Protein AF-A0A452XHJ0-F1 (afdb_monomer_lite)

InterPro domains:
  IPR000814 TATA-box binding protein [PF00352] (1-43)
  IPR000814 TATA-box binding protein [PTHR10126] (1-50)
  IPR012295 TBP domain superfamily [G3DSA:3.30.310.10] (1-52)

Radius of gyration: 10.77 Å; chains: 1; bounding box: 33×15×25 Å

Sequence (56 aa):
MRIRDPKTTALIFASGKMVCTGAKSEEHSKLAARKYARIVQKLGFPATFKVVLPIT

pLDDT: mean 90.31, std 10.77, range [48.88, 97.56]

Structure (mmCIF, N/CA/C/O backbone):
data_AF-A0A452XHJ0-F1
#
_entry.id   AF-A0A452XHJ0-F1
#
loop_
_atom_site.group_PDB
_atom_site.id
_atom_site.type_symbol
_atom_site.label_atom_id
_atom_site.label_alt_id
_atom_site.label_comp_id
_atom_site.label_asym_id
_atom_site.label_entity_id
_atom_site.label_seq_id
_atom_site.pdbx_PDB_ins_code
_atom_site.Cartn_x
_atom_site.Cartn_y
_atom_site.Cartn_z
_atom_site.occupancy
_atom_site.B_iso_or_equiv
_atom_site.auth_seq_id
_atom_site.auth_comp_id
_atom_site.auth_asym_id
_atom_site.auth_atom_id
_atom_site.pdbx_PDB_model_num
ATOM 1 N N . MET A 1 1 ? -2.007 -8.201 1.475 1.00 92.25 1 MET A N 1
ATOM 2 C CA . MET A 1 1 ? -2.872 -7.474 0.510 1.00 92.25 1 MET A CA 1
ATOM 3 C C . MET A 1 1 ? -2.133 -7.329 -0.820 1.00 92.25 1 MET A C 1
ATOM 5 O O . MET A 1 1 ? -0.914 -7.234 -0.794 1.00 92.25 1 MET A O 1
ATOM 9 N N . ARG A 1 2 ? -2.819 -7.339 -1.972 1.00 97.06 2 ARG A N 1
ATOM 10 C CA . ARG A 1 2 ? -2.199 -7.139 -3.299 1.00 97.06 2 ARG A CA 1
ATOM 11 C C . ARG A 1 2 ? -2.986 -6.111 -4.107 1.00 97.06 2 ARG A C 1
ATOM 13 O O . ARG A 1 2 ? -4.213 -6.135 -4.061 1.00 97.06 2 ARG A O 1
ATOM 20 N N . ILE A 1 3 ? -2.294 -5.263 -4.865 1.00 96.75 3 ILE A N 1
ATOM 21 C CA . ILE A 1 3 ? -2.903 -4.356 -5.853 1.00 96.75 3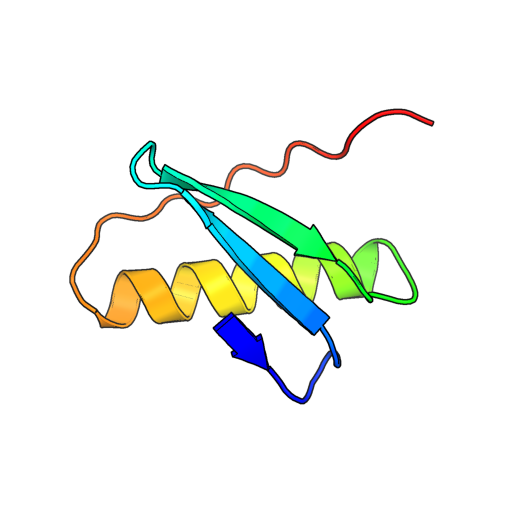 ILE A CA 1
ATOM 22 C C . ILE A 1 3 ? -2.313 -4.614 -7.242 1.00 96.75 3 ILE A C 1
ATOM 24 O O . ILE A 1 3 ? -1.198 -5.120 -7.373 1.00 96.75 3 ILE A O 1
ATOM 28 N N . ARG A 1 4 ? -3.085 -4.295 -8.287 1.00 95.62 4 ARG A N 1
ATOM 29 C CA . ARG A 1 4 ? -2.710 -4.574 -9.685 1.00 95.62 4 ARG A CA 1
ATOM 30 C C . ARG A 1 4 ? -1.791 -3.513 -10.285 1.00 95.62 4 ARG A C 1
ATOM 32 O O . ARG A 1 4 ? -0.932 -3.860 -11.084 1.00 95.62 4 ARG A O 1
ATOM 39 N N . ASP A 1 5 ? -1.958 -2.259 -9.877 1.00 92.88 5 ASP A N 1
ATOM 40 C CA . ASP A 1 5 ? -1.185 -1.131 -10.384 1.00 92.88 5 ASP A CA 1
ATOM 41 C C . ASP A 1 5 ? -0.782 -0.183 -9.237 1.00 92.88 5 ASP A C 1
ATOM 43 O O . ASP A 1 5 ? -1.665 0.399 -8.594 1.00 92.88 5 ASP A O 1
ATOM 47 N N . PRO A 1 6 ? 0.521 -0.006 -8.952 1.00 94.81 6 PRO A N 1
ATOM 48 C CA . PRO A 1 6 ? 1.638 -0.845 -9.399 1.00 94.81 6 PRO A CA 1
ATOM 49 C C . PRO A 1 6 ? 1.493 -2.282 -8.876 1.00 94.81 6 PRO A C 1
ATOM 51 O O . PRO A 1 6 ? 1.096 -2.473 -7.723 1.00 94.81 6 PRO A O 1
ATOM 54 N N . LYS A 1 7 ? 1.828 -3.297 -9.688 1.00 97.44 7 LYS A N 1
ATOM 55 C CA . LYS A 1 7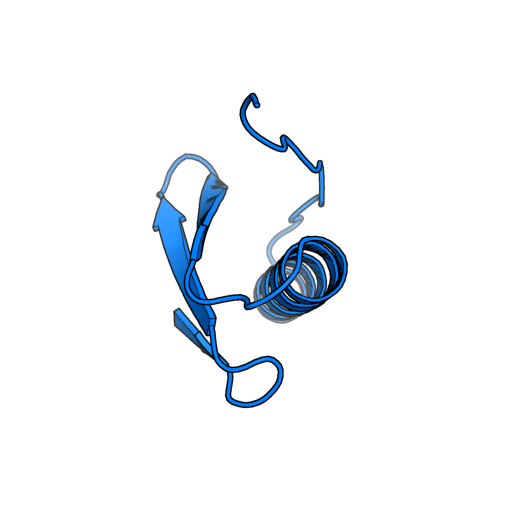 ? 1.726 -4.714 -9.287 1.00 97.44 7 LYS A CA 1
ATOM 56 C C . LYS A 1 7 ? 2.651 -5.000 -8.104 1.00 97.44 7 LYS A C 1
ATOM 58 O O . LYS A 1 7 ? 3.846 -5.200 -8.278 1.00 97.44 7 LYS A O 1
ATOM 63 N N . THR A 1 8 ? 2.088 -5.022 -6.903 1.00 97.38 8 THR A N 1
ATOM 64 C CA . THR A 1 8 ? 2.835 -5.116 -5.641 1.00 97.38 8 THR A CA 1
ATOM 65 C C . THR A 1 8 ? 2.082 -5.970 -4.629 1.00 97.38 8 THR A C 1
ATOM 67 O O . THR A 1 8 ? 0.886 -6.243 -4.781 1.00 97.38 8 THR A O 1
ATOM 70 N N . THR A 1 9 ? 2.783 -6.390 -3.578 1.00 97.56 9 THR A N 1
ATOM 71 C CA . THR A 1 9 ? 2.195 -7.040 -2.402 1.00 97.56 9 THR A CA 1
ATOM 72 C C . THR A 1 9 ? 2.564 -6.247 -1.153 1.00 97.56 9 THR A C 1
ATOM 74 O O . THR A 1 9 ? 3.722 -5.881 -0.975 1.00 97.56 9 THR A O 1
ATOM 77 N N . ALA A 1 10 ? 1.590 -6.006 -0.277 1.00 96.12 10 ALA A N 1
ATOM 78 C CA . ALA A 1 10 ? 1.814 -5.468 1.058 1.00 96.12 10 ALA A CA 1
ATOM 79 C C . ALA A 1 10 ? 1.567 -6.526 2.139 1.00 96.12 10 ALA A C 1
ATOM 81 O O . ALA A 1 10 ? 0.517 -7.185 2.150 1.00 96.12 10 ALA A O 1
ATOM 82 N N . LEU A 1 11 ? 2.515 -6.638 3.067 1.00 96.25 11 LEU A N 1
ATOM 83 C CA . LEU A 1 11 ? 2.375 -7.333 4.345 1.00 96.25 11 LEU A CA 1
ATOM 84 C C . LEU A 1 11 ? 2.086 -6.284 5.418 1.00 96.25 11 LEU A C 1
ATOM 86 O O . LEU A 1 11 ? 2.866 -5.349 5.576 1.00 96.25 11 LEU A O 1
ATOM 90 N N . ILE A 1 12 ? 0.960 -6.412 6.117 1.00 94.56 12 ILE A N 1
ATOM 91 C CA . ILE A 1 12 ? 0.524 -5.473 7.158 1.00 94.56 12 ILE A CA 1
ATOM 92 C C . ILE A 1 12 ? 0.502 -6.247 8.475 1.00 94.56 12 ILE A C 1
ATOM 94 O O . ILE A 1 12 ? -0.159 -7.280 8.565 1.00 94.56 12 ILE A O 1
ATOM 98 N N . PHE A 1 13 ? 1.244 -5.767 9.470 1.00 94.88 13 PHE A N 1
ATOM 99 C CA . PHE A 1 13 ? 1.345 -6.383 10.791 1.00 94.88 13 PHE A CA 1
ATOM 100 C C . PHE A 1 13 ? 0.343 -5.751 11.761 1.00 94.88 13 PHE A C 1
ATOM 102 O O . PHE A 1 13 ? -0.008 -4.581 11.618 1.00 94.88 13 PHE A O 1
ATOM 109 N N . A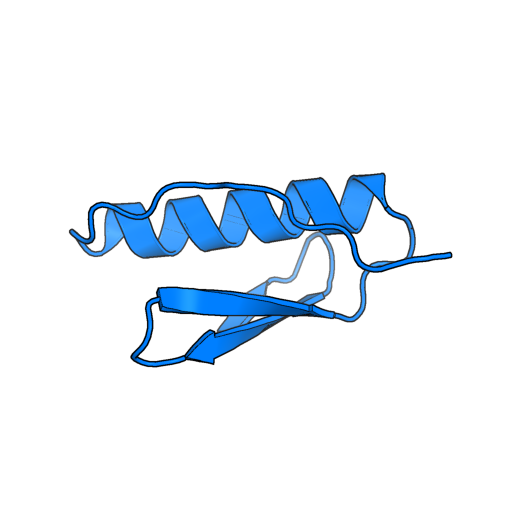LA A 1 14 ? -0.050 -6.487 12.805 1.00 92.88 14 ALA A N 1
ATOM 110 C CA . ALA A 1 14 ? -0.927 -5.971 13.864 1.00 92.88 14 ALA A CA 1
ATOM 111 C C . ALA A 1 14 ? -0.349 -4.733 14.583 1.00 92.88 14 ALA A C 1
ATOM 113 O O . ALA A 1 14 ? -1.095 -3.914 15.104 1.00 92.88 14 ALA A O 1
ATOM 114 N N . SER A 1 15 ? 0.977 -4.550 14.545 1.00 93.00 15 SER A N 1
ATOM 115 C CA . SER A 1 15 ? 1.665 -3.354 15.051 1.00 93.00 15 SER A CA 1
ATOM 116 C C . SER A 1 15 ? 1.449 -2.090 14.206 1.00 93.00 15 SER A C 1
ATOM 118 O O . SER A 1 15 ? 1.996 -1.039 14.530 1.00 93.00 15 SER A O 1
ATOM 120 N N . GLY A 1 16 ? 0.726 -2.179 13.086 1.00 91.00 16 GLY A N 1
ATOM 121 C CA . GLY A 1 16 ? 0.525 -1.077 12.142 1.00 91.00 16 GLY A CA 1
ATOM 122 C C . GLY A 1 16 ? 1.691 -0.859 11.173 1.00 91.00 16 GLY A C 1
ATOM 123 O O . GLY A 1 16 ? 1.590 -0.027 10.272 1.00 91.00 16 GLY A O 1
ATOM 124 N N . LYS A 1 17 ? 2.790 -1.617 11.304 1.00 92.06 17 LYS A N 1
ATOM 125 C CA . LYS A 1 17 ? 3.885 -1.608 10.325 1.00 92.06 17 LYS A CA 1
ATOM 126 C C . LYS A 1 17 ? 3.455 -2.310 9.038 1.00 92.06 17 LYS A C 1
ATOM 128 O O . LYS A 1 17 ? 2.736 -3.309 9.068 1.00 92.06 17 LYS A O 1
ATOM 133 N N . MET A 1 18 ? 3.940 -1.807 7.907 1.00 93.12 18 MET A N 1
ATOM 134 C CA . MET A 1 18 ? 3.670 -2.371 6.589 1.00 93.12 18 MET A CA 1
ATOM 135 C C . MET A 1 18 ? 4.962 -2.516 5.791 1.00 93.12 18 MET A C 1
ATOM 137 O O . MET A 1 18 ? 5.775 -1.597 5.752 1.00 93.12 18 MET A O 1
ATOM 141 N N . VAL A 1 19 ? 5.110 -3.649 5.110 1.00 94.44 19 VAL A N 1
ATOM 142 C CA . VAL A 1 19 ? 6.178 -3.903 4.140 1.00 94.44 19 VAL A CA 1
ATOM 143 C C . VAL A 1 19 ? 5.549 -4.000 2.755 1.00 94.44 19 VAL A C 1
ATOM 145 O O . VAL A 1 19 ? 4.648 -4.809 2.546 1.00 94.44 19 VAL A O 1
ATOM 148 N N . CYS A 1 20 ? 6.011 -3.174 1.817 1.00 93.62 20 CYS A N 1
ATOM 149 C CA . CYS A 1 20 ? 5.585 -3.187 0.417 1.00 93.62 20 CYS A CA 1
ATOM 150 C C . CYS A 1 20 ? 6.704 -3.775 -0.451 1.00 93.62 20 CYS A C 1
ATOM 152 O O . CYS A 1 20 ? 7.826 -3.277 -0.416 1.00 93.62 20 CYS A O 1
ATOM 154 N N . THR A 1 21 ? 6.405 -4.814 -1.235 1.00 94.56 21 THR A N 1
ATOM 155 C CA . THR A 1 21 ? 7.374 -5.495 -2.111 1.00 94.56 21 THR A CA 1
ATOM 156 C C . THR A 1 21 ? 6.842 -5.679 -3.534 1.00 94.56 21 THR A C 1
ATOM 158 O O . THR A 1 21 ? 5.636 -5.593 -3.799 1.00 94.56 21 THR A O 1
ATOM 161 N N . GLY A 1 22 ? 7.760 -5.935 -4.471 1.00 94.31 22 GLY A N 1
ATOM 162 C CA . GLY A 1 22 ? 7.451 -6.214 -5.879 1.00 94.31 22 GLY A CA 1
ATOM 163 C C . GLY A 1 22 ? 7.372 -4.982 -6.785 1.00 94.31 22 GLY A C 1
ATOM 164 O O . GLY A 1 22 ? 7.057 -5.120 -7.964 1.00 94.31 22 GLY A O 1
ATOM 165 N N . ALA A 1 23 ? 7.661 -3.786 -6.265 1.00 95.25 23 ALA A N 1
ATOM 166 C CA . ALA A 1 23 ? 7.787 -2.586 -7.087 1.00 95.25 23 ALA A CA 1
ATOM 167 C C . ALA A 1 23 ? 9.102 -2.606 -7.885 1.00 95.25 23 ALA A C 1
ATOM 169 O O . ALA A 1 23 ? 10.119 -3.078 -7.387 1.00 95.25 23 ALA A O 1
ATOM 170 N N . LYS A 1 24 ? 9.079 -2.072 -9.114 1.00 93.38 24 LYS A N 1
ATOM 171 C CA . LYS A 1 24 ? 10.252 -2.004 -10.010 1.00 93.38 24 LYS A CA 1
ATOM 172 C C . LYS A 1 24 ? 11.090 -0.729 -9.859 1.00 93.38 24 LYS A C 1
ATOM 174 O O . LYS A 1 24 ? 12.153 -0.628 -10.453 1.00 93.38 24 LYS A O 1
ATOM 179 N N . SER A 1 25 ? 10.592 0.250 -9.113 1.00 93.31 25 SER A N 1
ATOM 180 C CA . SER A 1 25 ? 11.282 1.502 -8.814 1.00 93.31 25 SER A CA 1
ATOM 181 C C . SER A 1 25 ? 10.844 2.009 -7.446 1.00 93.31 25 SER A C 1
ATOM 183 O O . SER A 1 25 ? 9.771 1.643 -6.944 1.00 93.31 25 SER A O 1
ATOM 185 N N . GLU A 1 26 ? 11.649 2.879 -6.845 1.00 91.94 26 GLU A N 1
ATOM 186 C CA . GLU A 1 26 ? 11.295 3.533 -5.585 1.00 91.94 26 GLU A CA 1
ATOM 187 C C . GLU A 1 26 ? 10.018 4.367 -5.701 1.00 91.94 26 GLU A C 1
ATOM 189 O O . GLU A 1 26 ? 9.191 4.366 -4.789 1.00 91.94 26 GLU A O 1
ATOM 194 N N . GLU A 1 27 ? 9.816 5.042 -6.834 1.00 92.88 27 GLU A N 1
ATOM 195 C CA . GLU A 1 27 ? 8.606 5.819 -7.105 1.00 92.88 27 GLU A CA 1
ATOM 196 C C . GLU A 1 27 ? 7.359 4.932 -7.107 1.00 92.88 27 GLU A C 1
ATOM 198 O O . GLU A 1 27 ? 6.369 5.241 -6.437 1.00 92.88 27 GLU A O 1
ATOM 203 N N . HIS A 1 28 ? 7.418 3.781 -7.785 1.00 94.62 28 HIS A N 1
ATOM 204 C CA . HIS A 1 28 ? 6.331 2.807 -7.758 1.00 94.62 28 HIS A CA 1
ATOM 205 C C . HIS A 1 28 ? 6.122 2.223 -6.361 1.00 94.62 28 HIS A C 1
ATOM 207 O O . HIS A 1 28 ? 4.976 2.009 -5.966 1.00 94.62 28 HIS A O 1
ATOM 213 N N . SER A 1 29 ? 7.196 2.006 -5.596 1.00 93.56 29 SER A N 1
ATOM 214 C CA . SER A 1 29 ? 7.106 1.541 -4.210 1.00 93.56 29 SER A CA 1
ATOM 215 C C . SER A 1 29 ? 6.374 2.561 -3.333 1.00 93.56 29 SER A C 1
ATOM 217 O O . SER A 1 29 ? 5.386 2.224 -2.676 1.00 93.56 29 SER A O 1
ATOM 219 N N . LYS A 1 30 ? 6.767 3.840 -3.407 1.00 93.19 30 LYS A N 1
ATOM 220 C CA . LYS A 1 30 ? 6.110 4.947 -2.694 1.00 93.19 30 LYS A CA 1
ATOM 221 C C . LYS A 1 30 ? 4.645 5.093 -3.109 1.00 93.19 30 LYS A C 1
ATOM 223 O O . LYS A 1 30 ? 3.776 5.230 -2.245 1.00 93.19 30 LYS A O 1
ATOM 228 N N . LEU A 1 31 ? 4.345 5.028 -4.407 1.00 94.88 31 LEU A N 1
ATOM 229 C CA . LEU A 1 31 ? 2.975 5.112 -4.919 1.00 94.88 31 LEU A CA 1
ATOM 230 C C . LEU A 1 31 ? 2.105 3.951 -4.419 1.00 94.88 31 LEU A C 1
ATOM 232 O O . LEU A 1 31 ? 0.988 4.180 -3.948 1.00 94.88 31 LEU A O 1
ATOM 236 N N . ALA A 1 32 ? 2.608 2.718 -4.497 1.00 95.69 32 ALA A N 1
ATOM 237 C CA . ALA A 1 32 ? 1.905 1.537 -4.011 1.00 95.69 32 ALA A CA 1
ATOM 238 C C . ALA A 1 32 ? 1.651 1.626 -2.501 1.00 95.69 32 ALA A C 1
ATOM 240 O O . ALA A 1 32 ? 0.519 1.444 -2.055 1.00 95.69 32 ALA A O 1
ATOM 241 N N . ALA A 1 33 ? 2.664 2.002 -1.718 1.00 94.56 33 ALA A N 1
ATOM 242 C CA . ALA A 1 33 ? 2.547 2.146 -0.272 1.00 94.56 33 ALA A CA 1
ATOM 243 C C . ALA A 1 33 ? 1.503 3.211 0.130 1.00 94.56 33 ALA A C 1
ATOM 245 O O . ALA A 1 33 ? 0.701 2.975 1.037 1.00 94.56 33 ALA A O 1
ATOM 246 N N . ARG A 1 34 ? 1.405 4.325 -0.612 1.00 94.56 34 ARG A N 1
ATOM 247 C CA . ARG A 1 34 ? 0.314 5.307 -0.451 1.00 94.56 34 ARG A CA 1
ATOM 248 C C . ARG A 1 34 ? -1.061 4.722 -0.778 1.00 94.56 34 ARG A C 1
ATOM 250 O O . ARG A 1 34 ? -2.015 4.972 -0.040 1.00 94.56 34 ARG A O 1
ATOM 257 N N . LYS A 1 35 ? -1.179 3.941 -1.861 1.00 95.94 35 LYS A N 1
ATOM 258 C CA . LYS A 1 35 ? -2.434 3.257 -2.228 1.00 95.94 35 LYS A CA 1
ATOM 259 C C . LYS A 1 35 ? -2.876 2.302 -1.110 1.00 95.94 35 LYS A C 1
ATOM 261 O O . LYS A 1 35 ? -4.041 2.341 -0.721 1.00 95.94 35 LYS A O 1
ATOM 266 N N . TYR A 1 36 ? -1.959 1.527 -0.529 1.00 96.12 36 TYR A N 1
ATOM 267 C CA . TYR A 1 36 ? -2.258 0.651 0.610 1.00 96.12 36 TYR A CA 1
ATOM 268 C C . TYR A 1 36 ? -2.718 1.421 1.850 1.00 96.12 36 TYR A C 1
ATOM 270 O O . TYR A 1 36 ? -3.758 1.084 2.415 1.00 96.12 36 TYR A O 1
ATOM 278 N N . ALA A 1 37 ? -2.011 2.490 2.233 1.00 94.81 37 ALA A N 1
ATOM 279 C CA . ALA A 1 37 ? -2.421 3.333 3.357 1.00 94.81 37 ALA A CA 1
ATOM 280 C C . ALA A 1 37 ? -3.841 3.891 3.154 1.00 94.81 37 ALA A C 1
ATOM 282 O O . ALA A 1 37 ? -4.655 3.876 4.075 1.00 94.81 37 ALA A O 1
ATOM 283 N N . ARG A 1 38 ? -4.183 4.303 1.925 1.00 95.31 38 ARG A N 1
ATOM 284 C CA . ARG A 1 38 ? -5.528 4.794 1.601 1.00 95.31 38 ARG A CA 1
ATOM 285 C C . ARG A 1 38 ? -6.602 3.712 1.718 1.00 95.31 38 ARG A C 1
ATOM 287 O O . ARG A 1 38 ? -7.712 4.023 2.140 1.00 95.31 38 ARG A O 1
ATOM 294 N N . ILE A 1 39 ? -6.297 2.466 1.354 1.00 95.31 39 ILE A N 1
ATOM 295 C CA . ILE A 1 39 ? -7.222 1.337 1.538 1.00 95.31 39 ILE A CA 1
ATOM 296 C C . ILE A 1 39 ? -7.490 1.127 3.030 1.00 95.31 39 ILE A C 1
ATOM 298 O O . ILE A 1 39 ? -8.647 1.046 3.425 1.00 95.31 39 ILE A O 1
ATOM 302 N N . VAL A 1 40 ? -6.446 1.124 3.862 1.00 95.06 40 VAL A N 1
ATOM 303 C CA . VAL A 1 40 ? -6.583 0.977 5.321 1.00 95.06 40 VAL A CA 1
ATOM 304 C C . VAL A 1 40 ? -7.403 2.123 5.929 1.00 95.06 40 VAL A C 1
ATOM 306 O O . VAL A 1 40 ? -8.293 1.875 6.737 1.00 95.06 40 VAL A O 1
ATOM 309 N N . GLN A 1 41 ? -7.191 3.363 5.478 1.00 95.44 41 GLN A N 1
ATOM 310 C CA . GLN A 1 41 ? -8.008 4.510 5.899 1.00 95.44 41 GLN A CA 1
ATOM 311 C C . GLN A 1 41 ? -9.490 4.356 5.544 1.00 95.44 41 GL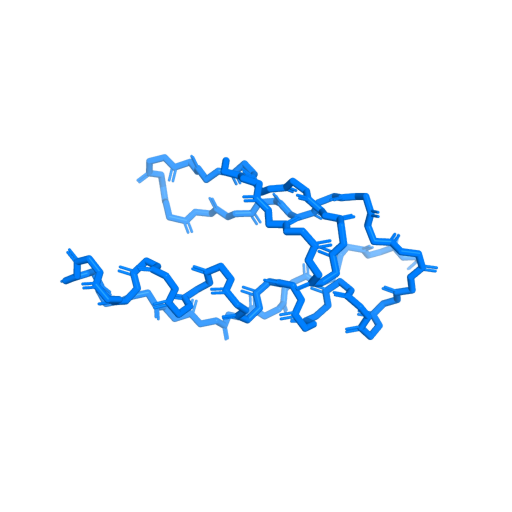N A C 1
ATOM 313 O O . GLN A 1 41 ? -10.353 4.683 6.352 1.00 95.44 41 GLN A O 1
ATOM 318 N N . LYS A 1 42 ? -9.804 3.843 4.348 1.00 96.44 42 LYS A N 1
ATOM 319 C CA . LYS A 1 42 ? -11.195 3.600 3.925 1.00 96.44 42 LYS A CA 1
ATOM 320 C C . LYS A 1 42 ? -11.901 2.534 4.767 1.00 96.44 42 LYS A C 1
ATOM 322 O O . LYS A 1 42 ? -13.123 2.513 4.788 1.00 96.44 42 LYS A O 1
ATOM 327 N N . LEU A 1 43 ? -11.145 1.680 5.454 1.00 95.00 43 LEU A N 1
ATOM 328 C CA . LEU A 1 43 ? -11.672 0.688 6.392 1.00 95.00 43 LEU A CA 1
ATOM 329 C C . LEU A 1 43 ? -11.895 1.260 7.806 1.00 95.00 43 LEU A C 1
ATOM 331 O O . LEU A 1 43 ? -12.248 0.507 8.704 1.00 95.00 43 LEU A O 1
ATOM 335 N N . GLY A 1 44 ? -11.691 2.567 8.015 1.00 95.19 44 GLY A N 1
ATOM 336 C CA . GLY A 1 44 ? -11.953 3.245 9.289 1.00 95.19 44 GLY A CA 1
ATOM 337 C C . GLY A 1 44 ? -10.750 3.345 10.230 1.00 95.19 44 GLY A C 1
ATOM 338 O O . GLY A 1 44 ? -10.893 3.829 11.348 1.00 95.19 44 GLY A O 1
ATOM 339 N N . PHE A 1 45 ? -9.554 2.931 9.800 1.00 93.69 45 PHE A N 1
ATOM 340 C CA . PHE A 1 45 ? -8.350 3.020 10.629 1.00 93.69 45 PHE A CA 1
ATOM 341 C C . PHE A 1 45 ? -7.593 4.338 10.386 1.00 93.69 45 PHE A C 1
ATOM 343 O O . PHE A 1 45 ? -7.382 4.712 9.228 1.00 93.69 45 PHE A O 1
ATOM 350 N N . PRO A 1 46 ? -7.090 5.021 11.433 1.00 90.38 46 PRO A N 1
ATOM 351 C CA . PRO A 1 46 ? -6.317 6.259 11.301 1.00 90.38 46 PRO A CA 1
ATOM 352 C C . PRO A 1 46 ? -4.869 5.980 10.852 1.00 90.38 46 PRO A C 1
ATOM 354 O O . PRO A 1 46 ? -3.899 6.312 11.533 1.00 90.38 46 PRO A O 1
ATOM 357 N N . ALA A 1 47 ? -4.697 5.328 9.701 1.00 88.75 47 ALA A N 1
ATOM 358 C CA . ALA A 1 47 ? -3.380 4.992 9.176 1.00 88.75 47 ALA A CA 1
ATOM 359 C C . ALA A 1 47 ? -2.654 6.244 8.667 1.00 88.75 47 ALA A C 1
ATOM 361 O O . ALA A 1 47 ? -3.157 6.969 7.802 1.00 88.75 47 ALA A O 1
ATOM 362 N N . THR A 1 48 ? -1.438 6.462 9.167 1.00 85.12 48 THR A N 1
ATOM 363 C CA . THR A 1 48 ? -0.531 7.510 8.689 1.00 85.12 48 THR A CA 1
ATOM 364 C C . THR A 1 48 ? 0.542 6.902 7.798 1.00 85.12 48 THR A C 1
ATOM 366 O O . THR A 1 48 ? 1.016 5.789 8.021 1.00 85.12 48 THR A O 1
ATOM 369 N N . PHE A 1 49 ? 0.916 7.631 6.751 1.00 82.19 49 PHE A N 1
ATOM 370 C CA . PHE A 1 49 ? 1.962 7.197 5.841 1.00 82.19 49 PHE A CA 1
ATOM 371 C C . PHE A 1 49 ? 3.277 7.872 6.219 1.00 82.19 49 PHE A C 1
ATOM 373 O O . PHE A 1 49 ? 3.472 9.054 5.949 1.00 82.19 49 PHE A O 1
ATOM 380 N N . LYS A 1 50 ? 4.175 7.111 6.844 1.00 81.56 50 LYS A N 1
ATOM 381 C CA . LYS A 1 50 ? 5.568 7.509 7.052 1.00 81.56 50 LYS A CA 1
ATOM 382 C C . LYS A 1 50 ? 6.442 6.563 6.251 1.00 81.56 50 LYS A C 1
ATOM 384 O O . LYS A 1 50 ? 6.472 5.364 6.522 1.00 81.56 50 LYS A O 1
ATOM 389 N N . VAL A 1 51 ? 7.100 7.096 5.227 1.00 74.50 51 VAL A N 1
ATOM 390 C CA . VAL A 1 51 ? 8.029 6.307 4.425 1.00 74.50 51 VAL A CA 1
ATOM 391 C C . VAL A 1 51 ? 9.275 6.071 5.259 1.00 74.50 51 VAL A C 1
ATOM 393 O O . VAL A 1 51 ? 9.993 7.012 5.575 1.00 74.50 51 VAL A O 1
ATOM 396 N N . VAL A 1 52 ? 9.538 4.811 5.574 1.00 69.00 52 VAL A N 1
ATOM 397 C CA . VAL A 1 52 ? 10.862 4.365 5.994 1.00 69.00 52 VAL A CA 1
ATOM 398 C C . VAL A 1 52 ? 11.387 3.540 4.829 1.00 69.00 52 VAL A C 1
ATOM 400 O O . VAL A 1 52 ? 11.017 2.379 4.681 1.00 69.00 52 VAL A O 1
ATOM 403 N N . LEU A 1 53 ? 12.142 4.174 3.930 1.00 63.88 53 LEU A N 1
ATOM 404 C CA . LEU A 1 53 ? 12.916 3.442 2.927 1.00 63.88 53 LEU A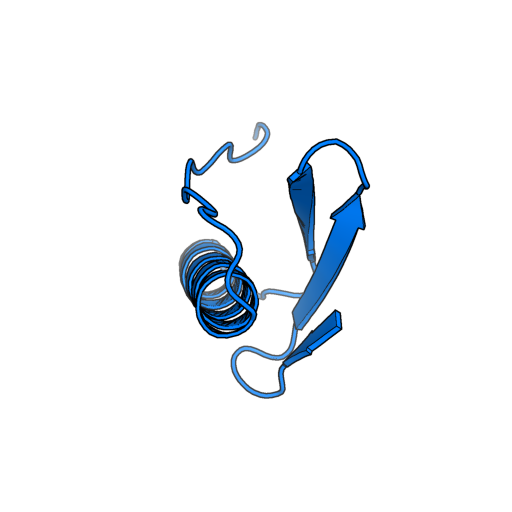 CA 1
ATOM 405 C C . LEU A 1 53 ? 14.095 2.788 3.662 1.00 63.88 53 LEU A C 1
ATOM 407 O O . LEU A 1 53 ? 14.849 3.519 4.306 1.00 63.88 53 LEU A O 1
ATOM 411 N N . PRO A 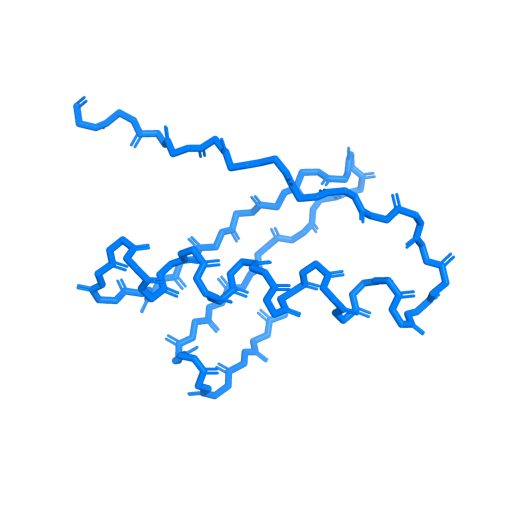1 54 ? 14.281 1.460 3.614 1.00 62.19 54 PRO A N 1
ATOM 412 C CA . PRO A 1 54 ? 15.508 0.854 4.104 1.00 62.19 54 PRO A CA 1
ATOM 413 C C . PRO A 1 54 ? 16.623 0.963 3.051 1.00 62.19 54 PRO A C 1
ATOM 415 O O . PRO A 1 54 ? 16.480 0.423 1.957 1.00 62.19 54 PRO A O 1
ATOM 418 N N . ILE A 1 55 ? 17.693 1.668 3.440 1.00 52.00 55 ILE A N 1
ATOM 419 C CA . ILE A 1 55 ? 19.130 1.383 3.238 1.00 52.00 55 ILE A CA 1
ATOM 420 C C . ILE A 1 55 ? 19.523 0.648 1.942 1.00 52.00 55 ILE A C 1
ATOM 422 O O . ILE A 1 55 ? 19.662 -0.574 1.926 1.00 52.00 55 ILE A O 1
ATOM 426 N N . THR A 1 56 ? 19.791 1.417 0.884 1.00 48.88 56 THR A N 1
ATOM 427 C CA . THR A 1 56 ? 21.125 1.315 0.257 1.00 48.88 56 THR A CA 1
ATOM 428 C C . THR A 1 56 ? 22.167 1.923 1.179 1.00 48.88 56 THR A C 1
ATOM 430 O O . THR A 1 56 ? 21.805 2.889 1.892 1.00 48.88 56 THR A O 1
#

Organism: Aegilops tauschii subsp. strangulata (NCBI:txid200361)

Secondary structure (DSSP, 8-state):
-EETTTTEEEEE-TTS-EEEE--SSHHHHHHHHHHHHHHHHHTT------------

Foldseek 3Di:
DADVVVGWDWDADPVRDIDIDDDPDPVSSLVVQVVVQVVVVVVVDPRDDDDDDDDD